Protein AF-A0A0B8PAP6-F1 (afdb_monomer)

pLDDT: mean 74.02, std 11.27, range [38.72, 85.75]

Secondary structure (DSSP, 8-state):
--GGGT--SHHHHHHH-HHHHHHHHHHHH-TT--HHHHHHHHHHHTTS-TTSS-HHHHHHHHHHHHHHHHTT-

InterPro domains:
  IPR007077 TfoX, C-terminal [PF04994] (1-64)
  IPR047525 DNA transformation protein TfoX-like [PTHR36121] (1-67)

Radius of gyration: 11.68 Å; Cα contacts (8 Å, |Δi|>4): 55; chains: 1; bounding box: 28×23×26 Å

Structure (mmCIF, N/CA/C/O backbone):
data_AF-A0A0B8PAP6-F1
#
_entry.id   AF-A0A0B8PAP6-F1
#
loop_
_atom_site.group_PDB
_atom_site.id
_atom_site.type_symbol
_atom_site.label_atom_id
_atom_site.label_alt_id
_atom_site.label_comp_id
_atom_site.label_asym_id
_atom_site.label_entity_id
_atom_site.label_seq_id
_atom_site.pdbx_PDB_ins_code
_atom_site.Cartn_x
_atom_site.Cartn_y
_atom_site.Cartn_z
_atom_site.occupancy
_atom_site.B_iso_or_equiv
_atom_site.auth_seq_id
_atom_site.auth_comp_id
_atom_site.auth_asym_id
_atom_site.auth_atom_id
_atom_site.pdbx_PDB_model_num
ATOM 1 N N . MET A 1 1 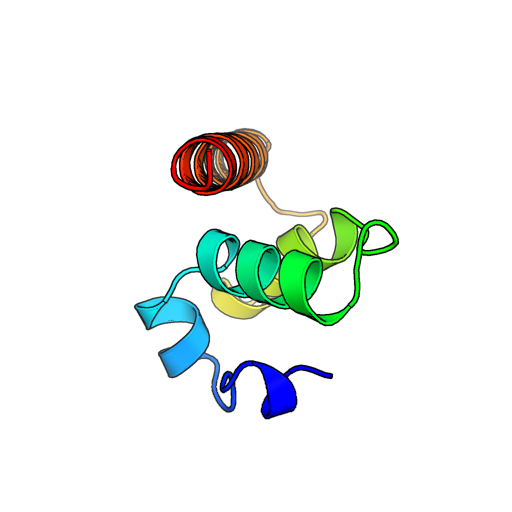? -6.829 -13.214 -0.153 1.00 50.28 1 MET A N 1
ATOM 2 C CA . MET A 1 1 ? -6.741 -11.926 0.578 1.00 50.28 1 MET A CA 1
ATOM 3 C C . MET A 1 1 ? -7.207 -10.738 -0.267 1.00 50.28 1 MET A C 1
ATOM 5 O O . MET A 1 1 ? -8.090 -10.035 0.196 1.00 50.28 1 MET A O 1
ATOM 9 N N . LEU A 1 2 ? -6.731 -10.547 -1.507 1.00 50.06 2 LEU A N 1
ATOM 10 C CA . LEU A 1 2 ? -7.180 -9.456 -2.403 1.00 50.06 2 LEU A CA 1
ATOM 11 C C . LEU A 1 2 ? -8.612 -9.610 -2.964 1.00 50.06 2 LEU A C 1
ATOM 13 O O . LEU A 1 2 ? -9.351 -8.633 -3.038 1.00 50.06 2 LEU A O 1
ATOM 17 N N . VAL A 1 3 ? -9.045 -10.844 -3.248 1.00 47.84 3 VAL A N 1
ATOM 18 C CA . VAL A 1 3 ? -10.384 -11.147 -3.802 1.00 47.84 3 VAL A CA 1
ATOM 19 C C . VAL A 1 3 ? -11.533 -10.686 -2.890 1.00 47.84 3 VAL A C 1
ATOM 21 O O . VAL A 1 3 ? -12.568 -10.252 -3.377 1.00 47.84 3 VAL A O 1
ATOM 24 N N . ARG A 1 4 ? -11.345 -10.682 -1.559 1.00 50.50 4 ARG A N 1
ATOM 25 C CA . ARG A 1 4 ? -12.362 -10.184 -0.605 1.00 50.50 4 ARG A CA 1
ATOM 26 C C . ARG A 1 4 ? -12.561 -8.668 -0.653 1.00 50.50 4 ARG A C 1
ATOM 28 O O . ARG A 1 4 ? -13.559 -8.184 -0.138 1.00 50.50 4 ARG A O 1
ATOM 35 N N . VAL A 1 5 ? -11.622 -7.931 -1.242 1.00 55.03 5 VAL A N 1
ATOM 36 C CA . VAL A 1 5 ? -11.683 -6.468 -1.382 1.00 55.03 5 VAL A CA 1
ATOM 37 C C . VAL A 1 5 ? -12.077 -6.060 -2.808 1.00 55.03 5 VAL A C 1
ATOM 39 O O . VAL A 1 5 ? -12.201 -4.874 -3.100 1.00 55.03 5 VAL A O 1
ATOM 42 N N . GLY A 1 6 ? -12.343 -7.039 -3.681 1.00 57.31 6 GLY A N 1
ATOM 43 C CA . GLY A 1 6 ? -12.750 -6.806 -5.067 1.00 57.31 6 GLY A CA 1
ATOM 44 C C . GLY A 1 6 ? -11.600 -6.394 -5.985 1.00 57.31 6 GLY A C 1
ATOM 45 O O . GLY A 1 6 ? -11.846 -5.876 -7.066 1.00 57.31 6 GLY A O 1
ATOM 46 N N . VAL A 1 7 ? -10.348 -6.600 -5.566 1.00 62.44 7 VAL A N 1
ATOM 47 C CA . VAL A 1 7 ? -9.180 -6.337 -6.411 1.00 62.44 7 VAL A CA 1
ATOM 48 C C . VAL A 1 7 ? -8.758 -7.647 -7.052 1.00 62.44 7 VAL A C 1
ATOM 50 O O . VAL A 1 7 ? -8.056 -8.451 -6.436 1.00 62.44 7 VAL A O 1
ATOM 53 N N . CYS A 1 8 ? -9.251 -7.871 -8.266 1.00 59.62 8 CYS A N 1
ATOM 54 C CA . CYS A 1 8 ? -8.899 -9.032 -9.078 1.00 59.62 8 CYS A CA 1
ATOM 55 C C . CYS A 1 8 ? -7.704 -8.737 -9.991 1.00 59.62 8 CYS A C 1
ATOM 57 O O . CYS A 1 8 ? -6.873 -9.619 -10.188 1.00 59.62 8 CYS A O 1
ATOM 59 N N . ASP A 1 9 ? -7.558 -7.484 -10.438 1.00 68.12 9 ASP A N 1
ATOM 60 C CA . ASP A 1 9 ? -6.584 -7.113 -11.460 1.00 68.12 9 ASP A CA 1
ATOM 61 C C . ASP A 1 9 ? -5.794 -5.850 -11.114 1.00 68.12 9 ASP A C 1
ATOM 63 O O . ASP A 1 9 ? -6.237 -4.971 -10.366 1.00 68.12 9 ASP A O 1
ATOM 67 N N . ILE A 1 10 ? -4.607 -5.754 -11.717 1.00 68.44 10 ILE A N 1
ATOM 68 C CA . ILE A 1 10 ? -3.721 -4.582 -11.657 1.00 68.44 10 ILE A CA 1
ATOM 69 C C . ILE A 1 10 ? -4.469 -3.339 -12.153 1.00 68.44 10 ILE A C 1
ATOM 71 O O . ILE A 1 10 ? -4.299 -2.256 -11.602 1.00 68.44 10 ILE A O 1
ATOM 75 N N . GLU A 1 11 ? -5.350 -3.501 -13.140 1.00 71.56 11 GLU A N 1
ATOM 76 C CA . GLU A 1 11 ? -6.183 -2.423 -13.669 1.00 71.56 11 GLU A CA 1
ATOM 77 C C . GLU A 1 11 ? -7.190 -1.910 -12.629 1.00 71.56 11 GLU A C 1
ATOM 79 O O . GLU A 1 11 ? -7.307 -0.703 -12.422 1.00 71.56 11 GLU A O 1
ATOM 84 N N . THR A 1 12 ? -7.841 -2.809 -11.885 1.00 72.56 12 THR A N 1
ATOM 85 C CA . THR A 1 12 ? -8.750 -2.451 -10.783 1.00 72.56 12 THR A CA 1
ATOM 86 C C . THR A 1 12 ? -7.998 -1.782 -9.632 1.00 72.56 12 THR A C 1
ATOM 88 O O . THR A 1 12 ? -8.481 -0.810 -9.051 1.00 72.56 12 THR A O 1
ATOM 91 N N . LEU A 1 13 ? -6.791 -2.267 -9.323 1.00 74.19 13 LEU A N 1
ATOM 92 C CA . LEU A 1 13 ? -5.896 -1.663 -8.334 1.00 74.19 13 LEU A CA 1
ATOM 93 C C . LEU A 1 13 ? -5.450 -0.258 -8.764 1.00 74.19 13 LEU A C 1
ATOM 95 O O . LEU A 1 13 ? -5.372 0.633 -7.920 1.00 74.19 13 LEU A O 1
ATOM 99 N N . ASN A 1 14 ? -5.184 -0.051 -10.055 1.00 76.38 14 ASN A N 1
ATOM 100 C CA . ASN A 1 14 ? -4.792 1.244 -10.607 1.00 76.38 14 ASN A CA 1
ATOM 101 C C . ASN A 1 14 ? -5.969 2.230 -10.596 1.00 76.38 14 ASN A C 1
ATOM 103 O O . ASN A 1 14 ? -5.802 3.391 -10.239 1.00 76.38 14 ASN A O 1
ATOM 107 N N . ASN A 1 15 ? -7.174 1.752 -10.921 1.00 76.75 15 ASN A N 1
ATOM 108 C CA . ASN A 1 15 ? -8.389 2.565 -10.950 1.00 76.75 15 ASN A CA 1
ATOM 109 C C . ASN A 1 15 ? -8.830 3.012 -9.541 1.00 76.75 15 ASN A C 1
ATOM 111 O O . ASN A 1 15 ? -9.178 4.171 -9.337 1.00 76.75 15 ASN A O 1
ATOM 115 N N . LEU A 1 16 ? -8.760 2.114 -8.550 1.00 75.00 16 LEU A N 1
ATOM 116 C CA . LEU A 1 16 ? -9.089 2.415 -7.147 1.00 75.00 16 LEU A CA 1
ATOM 117 C C . LEU A 1 16 ? -7.951 3.126 -6.397 1.00 75.00 16 LEU A C 1
ATOM 119 O O . LEU A 1 16 ? -8.197 3.837 -5.422 1.00 75.00 16 LEU A O 1
ATOM 123 N N . GLY A 1 17 ? -6.706 2.899 -6.815 1.00 77.00 17 GLY A N 1
ATOM 124 C CA . GLY A 1 17 ? -5.496 3.364 -6.149 1.00 77.00 17 GLY A CA 1
ATOM 125 C C . GLY A 1 17 ? -5.060 2.471 -4.980 1.00 77.00 17 GLY A C 1
ATOM 126 O O . GLY A 1 17 ? -5.864 2.009 -4.161 1.00 77.00 17 GLY A O 1
ATOM 127 N N . ALA A 1 18 ? -3.742 2.278 -4.848 1.00 79.00 18 ALA A N 1
ATOM 128 C CA . ALA A 1 18 ? -3.144 1.427 -3.815 1.00 79.00 18 ALA A CA 1
ATOM 129 C C . ALA A 1 18 ? -3.536 1.847 -2.382 1.00 79.00 18 ALA A C 1
ATOM 131 O O . ALA A 1 18 ? -3.771 0.990 -1.529 1.00 79.00 18 ALA A O 1
ATOM 132 N N . ALA A 1 19 ? -3.674 3.153 -2.123 1.00 79.50 19 ALA A N 1
ATOM 133 C CA . ALA A 1 19 ? -4.100 3.685 -0.827 1.00 79.50 19 ALA A CA 1
ATOM 134 C C . ALA A 1 19 ? -5.537 3.279 -0.455 1.00 79.50 19 ALA A C 1
ATOM 136 O O . ALA A 1 19 ? -5.792 2.880 0.682 1.00 79.50 19 ALA A O 1
ATOM 137 N N . CYS A 1 20 ? -6.471 3.337 -1.407 1.00 77.31 20 CYS A N 1
ATOM 138 C CA . CYS A 1 20 ? -7.883 3.044 -1.156 1.00 77.31 20 CYS A CA 1
ATOM 139 C C . CYS A 1 20 ? -8.101 1.544 -0.903 1.00 77.31 20 CYS A C 1
ATOM 141 O O . CYS A 1 20 ? -8.779 1.145 0.049 1.00 77.31 20 CYS A O 1
ATOM 143 N N . VAL A 1 21 ? -7.427 0.700 -1.692 1.00 79.81 21 VAL A N 1
ATOM 144 C CA . VAL A 1 21 ? -7.413 -0.760 -1.510 1.00 79.81 21 VAL A CA 1
ATOM 145 C C . VAL A 1 21 ? -6.813 -1.148 -0.162 1.00 79.81 21 VAL A C 1
ATOM 147 O O . VAL A 1 21 ? -7.370 -1.991 0.543 1.00 79.81 21 VAL A O 1
ATOM 150 N N . TYR A 1 22 ? -5.711 -0.508 0.230 1.00 80.81 22 TYR A N 1
ATOM 151 C CA . TYR A 1 22 ? -5.081 -0.745 1.524 1.00 80.81 22 TYR A CA 1
ATOM 152 C C . TYR A 1 22 ? -5.993 -0.367 2.694 1.00 80.81 22 TYR A C 1
ATOM 154 O O . TYR A 1 22 ? -6.098 -1.126 3.655 1.00 80.81 22 TYR A O 1
ATOM 162 N N . VAL A 1 23 ? -6.690 0.770 2.613 1.00 78.62 23 VAL A N 1
ATOM 163 C CA . VAL A 1 23 ? -7.650 1.196 3.644 1.00 78.62 23 VAL A CA 1
ATOM 164 C C . VAL A 1 23 ? -8.795 0.197 3.771 1.00 78.62 23 VAL A C 1
ATOM 166 O O . VAL A 1 23 ? -9.104 -0.222 4.886 1.00 78.62 23 VAL A O 1
ATOM 169 N N . ARG A 1 24 ? -9.369 -0.263 2.652 1.00 77.06 24 ARG A N 1
ATOM 170 C CA . ARG A 1 24 ? -10.395 -1.318 2.674 1.00 77.06 24 ARG A CA 1
ATOM 171 C C . ARG A 1 24 ? -9.868 -2.624 3.266 1.00 77.06 24 ARG A C 1
ATOM 173 O O . ARG A 1 24 ? -10.547 -3.236 4.083 1.00 77.06 24 ARG A O 1
ATOM 180 N N . LEU A 1 25 ? -8.652 -3.039 2.907 1.00 77.81 25 LEU A N 1
ATOM 181 C CA . LEU A 1 25 ? -8.008 -4.216 3.499 1.00 77.81 25 LEU A CA 1
ATOM 182 C C . LEU A 1 25 ? -7.833 -4.056 5.010 1.00 77.81 25 LEU A C 1
ATOM 184 O O . LEU A 1 25 ? -8.162 -4.977 5.749 1.00 77.81 25 LEU A O 1
ATOM 188 N N . LYS A 1 26 ? -7.376 -2.889 5.469 1.00 77.69 26 LYS A N 1
ATOM 189 C CA . LYS A 1 26 ? -7.201 -2.575 6.892 1.00 77.69 26 LYS A CA 1
ATOM 190 C C . LYS A 1 26 ? -8.534 -2.565 7.652 1.00 77.69 26 LYS A C 1
ATOM 192 O O . LYS A 1 26 ? -8.580 -3.005 8.791 1.00 77.69 26 LYS A O 1
ATOM 197 N N . GLN A 1 27 ? -9.623 -2.125 7.022 1.00 74.88 27 GLN A N 1
ATOM 198 C CA . GLN A 1 27 ? -10.975 -2.204 7.593 1.00 74.88 27 GLN A CA 1
ATOM 199 C C . GLN A 1 27 ? -11.479 -3.655 7.701 1.00 74.88 27 GLN A C 1
ATOM 201 O O . GLN A 1 27 ? -12.075 -4.025 8.705 1.00 74.88 27 GLN A O 1
ATOM 206 N N . VAL A 1 28 ? -11.208 -4.496 6.697 1.00 74.81 28 VAL A N 1
ATOM 207 C CA . VAL A 1 28 ? -11.687 -5.893 6.651 1.00 74.81 28 VAL A CA 1
ATOM 208 C C . VAL A 1 28 ? -10.854 -6.844 7.517 1.00 74.81 28 VAL A C 1
ATOM 210 O O . VAL A 1 28 ? -11.407 -7.763 8.119 1.00 74.81 28 VAL A O 1
ATOM 213 N N . TYR A 1 29 ? -9.532 -6.672 7.538 1.00 71.50 29 TYR A N 1
ATOM 214 C CA . TYR A 1 29 ? -8.589 -7.541 8.254 1.00 71.50 29 TYR A CA 1
ATOM 215 C C . TYR A 1 29 ? -8.158 -6.982 9.619 1.00 71.50 29 TYR A C 1
ATO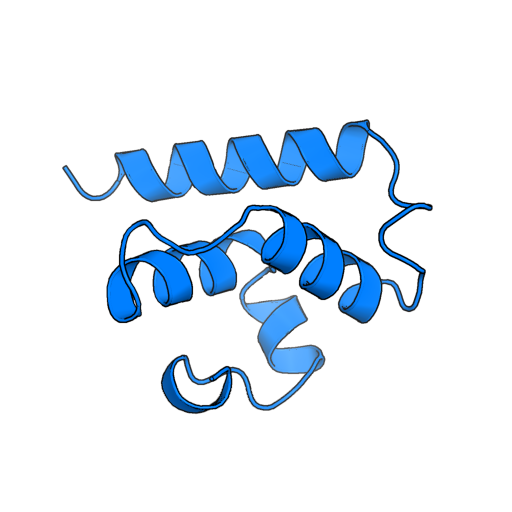M 217 O O . TYR A 1 29 ? -7.595 -7.726 10.416 1.00 71.50 29 TYR A O 1
ATOM 225 N N . GLY A 1 30 ? -8.437 -5.710 9.912 1.00 66.88 30 GLY A N 1
ATOM 226 C CA . GLY A 1 30 ? -8.073 -5.063 11.172 1.00 66.88 30 GLY A CA 1
ATOM 227 C C . GLY A 1 30 ? -6.668 -4.443 11.186 1.00 66.88 30 GLY A C 1
ATOM 228 O O . GLY A 1 30 ? -6.002 -4.287 10.160 1.00 66.88 30 GLY A O 1
ATOM 229 N N . GLN A 1 31 ? -6.226 -4.043 12.383 1.00 63.72 31 GLN A N 1
ATOM 230 C CA . GLN A 1 31 ? -5.022 -3.229 12.619 1.00 63.72 31 GLN A CA 1
ATOM 231 C C . GLN A 1 31 ? -3.680 -3.917 12.310 1.00 63.72 31 GLN A C 1
ATOM 233 O O . GLN A 1 31 ? -2.676 -3.222 12.200 1.00 63.72 31 GLN A O 1
ATOM 238 N N . ASP A 1 32 ? -3.659 -5.234 12.098 1.00 68.12 32 ASP A N 1
ATOM 239 C CA . ASP A 1 32 ? -2.434 -6.007 11.827 1.00 68.12 32 ASP A CA 1
ATOM 240 C C . ASP A 1 32 ? -1.895 -5.846 10.391 1.00 68.12 32 ASP A C 1
ATOM 242 O O . ASP A 1 32 ? -0.875 -6.420 9.998 1.00 68.12 32 ASP A O 1
ATOM 246 N N . LEU A 1 33 ? -2.574 -5.051 9.560 1.00 72.94 33 LEU A N 1
ATOM 247 C CA . LEU A 1 33 ? -2.139 -4.819 8.191 1.00 72.94 33 LEU A CA 1
ATOM 248 C C . LEU A 1 33 ? -0.907 -3.899 8.165 1.00 72.94 33 LEU A C 1
ATOM 250 O O . LEU A 1 33 ? -0.979 -2.706 8.465 1.00 72.94 33 LEU A O 1
ATOM 254 N N . SER A 1 34 ? 0.232 -4.470 7.777 1.00 79.12 34 SER A N 1
ATOM 255 C CA . SER A 1 34 ? 1.512 -3.764 7.676 1.00 79.12 34 SER A CA 1
ATOM 256 C C . SER A 1 34 ? 1.587 -2.853 6.448 1.00 79.12 34 SER A C 1
ATOM 258 O O . SER A 1 34 ? 1.271 -3.281 5.335 1.00 79.12 34 SER A O 1
ATOM 260 N N . LEU A 1 35 ? 2.168 -1.656 6.610 1.00 78.50 35 LEU A N 1
ATOM 261 C CA . LEU A 1 35 ? 2.445 -0.696 5.520 1.00 78.50 35 LEU A CA 1
ATOM 262 C C . LEU A 1 35 ? 3.293 -1.293 4.388 1.00 78.50 35 LEU A C 1
ATOM 264 O O . LEU A 1 35 ? 3.246 -0.829 3.252 1.00 78.50 35 LEU A O 1
ATOM 268 N N . ASN A 1 36 ? 4.019 -2.375 4.667 1.00 81.56 36 ASN A N 1
ATOM 269 C CA . ASN A 1 36 ? 4.766 -3.112 3.659 1.00 81.56 36 ASN A CA 1
ATOM 270 C C . ASN A 1 36 ? 3.870 -3.653 2.526 1.00 81.56 36 ASN A C 1
ATOM 272 O O . ASN A 1 36 ? 4.313 -3.754 1.384 1.00 81.56 36 ASN A O 1
ATOM 276 N N . LEU A 1 37 ? 2.597 -3.958 2.811 1.00 81.31 37 LEU A N 1
ATOM 277 C CA . LEU A 1 37 ? 1.637 -4.371 1.787 1.00 81.31 37 LEU A CA 1
ATOM 278 C C . LEU A 1 37 ? 1.328 -3.225 0.816 1.00 81.31 37 LEU A C 1
ATOM 280 O O . LEU A 1 37 ? 1.293 -3.447 -0.389 1.00 81.31 37 LEU A O 1
ATOM 284 N N . LEU A 1 38 ? 1.167 -2.000 1.325 1.00 83.31 38 LEU A N 1
ATOM 285 C CA . LEU A 1 38 ? 0.931 -0.812 0.503 1.00 83.31 38 LEU A CA 1
ATOM 286 C C . LEU A 1 38 ? 2.058 -0.606 -0.509 1.00 83.31 38 LEU A C 1
ATOM 288 O O . LEU A 1 38 ? 1.804 -0.396 -1.692 1.00 83.31 38 LEU A O 1
ATOM 292 N N . TRP A 1 39 ? 3.308 -0.709 -0.053 1.00 85.75 39 TRP A N 1
ATOM 293 C CA . TRP A 1 39 ? 4.460 -0.545 -0.938 1.00 85.75 39 TRP A CA 1
ATOM 294 C C . TRP A 1 39 ? 4.576 -1.685 -1.945 1.00 85.75 39 TRP A C 1
ATOM 296 O O . TRP A 1 39 ? 4.962 -1.439 -3.084 1.00 85.75 39 TRP A O 1
ATOM 306 N N . LYS A 1 40 ? 4.217 -2.917 -1.562 1.00 82.50 40 LYS A N 1
ATOM 307 C CA . LYS A 1 40 ? 4.145 -4.047 -2.498 1.00 82.50 40 LYS A CA 1
ATOM 308 C C . LYS A 1 40 ? 3.083 -3.833 -3.578 1.00 82.50 40 LYS A C 1
ATOM 310 O O . LYS A 1 40 ? 3.351 -4.157 -4.728 1.00 82.50 40 LYS A O 1
ATOM 315 N N . LEU A 1 41 ? 1.925 -3.267 -3.231 1.00 80.62 41 LEU A N 1
ATOM 316 C CA . LEU A 1 41 ? 0.863 -2.945 -4.191 1.00 80.62 41 LEU A CA 1
ATOM 317 C C . LEU A 1 41 ? 1.305 -1.863 -5.178 1.00 80.62 41 LEU A C 1
ATOM 319 O O . LEU A 1 41 ? 1.174 -2.046 -6.382 1.00 80.62 41 LEU A O 1
ATOM 323 N N . GLU A 1 42 ? 1.886 -0.769 -4.685 1.00 83.81 42 GLU A N 1
ATOM 324 C CA . GLU A 1 42 ? 2.382 0.300 -5.559 1.00 83.81 42 GLU A CA 1
ATOM 325 C C . GLU A 1 42 ? 3.584 -0.153 -6.406 1.00 83.81 42 GLU A C 1
ATOM 327 O O . GLU A 1 42 ? 3.703 0.204 -7.576 1.00 83.81 42 GLU A O 1
ATOM 332 N N . GLY A 1 43 ? 4.462 -0.987 -5.843 1.00 84.81 43 GLY A N 1
ATOM 333 C CA . GLY A 1 43 ? 5.538 -1.630 -6.594 1.00 84.81 43 GLY A CA 1
ATOM 334 C C . GLY A 1 43 ? 4.996 -2.503 -7.725 1.00 84.81 43 GLY A C 1
ATOM 335 O O . GLY A 1 43 ? 5.445 -2.378 -8.862 1.00 84.81 43 GLY A O 1
ATOM 336 N N . ALA A 1 44 ? 3.973 -3.315 -7.445 1.00 83.06 44 ALA A N 1
ATOM 337 C CA . ALA A 1 44 ? 3.309 -4.137 -8.454 1.00 83.06 44 ALA A CA 1
ATOM 338 C C . ALA A 1 44 ? 2.645 -3.293 -9.558 1.00 83.06 44 ALA A C 1
ATOM 340 O O . ALA A 1 44 ? 2.806 -3.620 -10.731 1.00 83.06 44 ALA A O 1
ATOM 341 N N . LEU A 1 45 ? 1.977 -2.182 -9.213 1.00 79.56 45 LEU A N 1
ATOM 342 C CA . LEU A 1 45 ? 1.394 -1.244 -10.189 1.00 79.56 45 LEU A CA 1
ATOM 343 C C . LEU A 1 45 ? 2.442 -0.658 -11.135 1.00 79.56 45 LEU A C 1
ATOM 345 O O . LEU A 1 45 ? 2.235 -0.571 -12.342 1.00 79.56 45 LEU A O 1
ATOM 349 N N . ARG A 1 46 ? 3.584 -0.261 -10.577 1.00 80.94 46 ARG A N 1
ATOM 350 C CA . ARG A 1 46 ? 4.6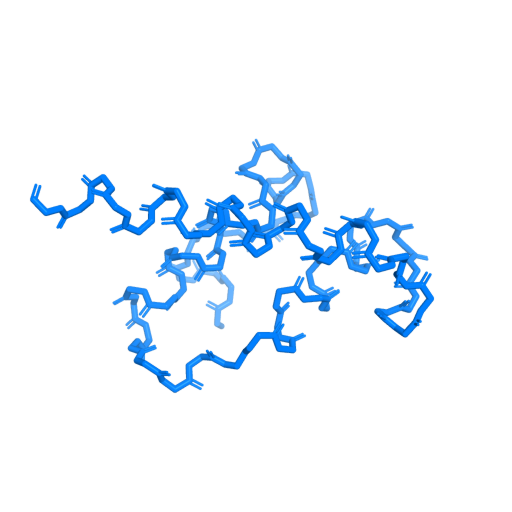86 0.360 -11.317 1.00 80.94 46 ARG A CA 1
ATOM 351 C C . ARG A 1 46 ? 5.623 -0.659 -11.966 1.00 80.94 46 ARG A C 1
ATOM 353 O O . ARG A 1 46 ? 6.588 -0.250 -12.600 1.00 80.94 46 ARG A O 1
ATOM 360 N N . GLN A 1 47 ? 5.357 -1.956 -11.792 1.00 81.06 47 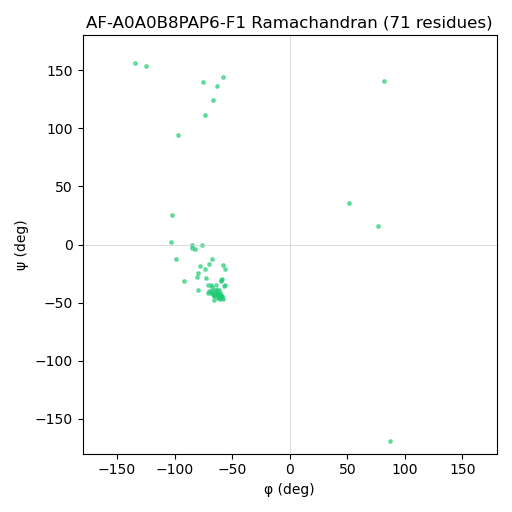GLN A N 1
ATOM 361 C CA . GLN A 1 47 ? 6.232 -3.061 -12.194 1.00 81.06 47 GLN A CA 1
ATOM 362 C C . GLN A 1 47 ? 7.679 -2.902 -11.682 1.00 81.06 47 GLN A C 1
ATOM 364 O O . GLN A 1 47 ? 8.640 -3.275 -12.351 1.00 81.06 47 GLN A O 1
ATOM 369 N N . ILE A 1 48 ? 7.846 -2.349 -10.476 1.00 84.44 48 ILE A N 1
ATOM 370 C CA . ILE A 1 48 ? 9.144 -2.167 -9.811 1.00 84.44 48 ILE A CA 1
ATOM 371 C C . ILE A 1 48 ? 9.145 -2.815 -8.428 1.00 84.44 48 ILE A C 1
ATOM 373 O O . ILE A 1 48 ? 8.122 -2.923 -7.751 1.00 84.44 48 ILE A O 1
ATOM 377 N N . HIS A 1 49 ? 10.326 -3.198 -7.950 1.00 78.19 49 HIS A N 1
ATOM 378 C CA . HIS A 1 49 ? 10.467 -3.626 -6.563 1.00 78.19 49 HIS A CA 1
ATOM 379 C C . HIS A 1 49 ? 10.145 -2.473 -5.602 1.00 78.19 49 HIS A C 1
ATOM 381 O O . HIS A 1 49 ? 10.634 -1.359 -5.766 1.00 78.19 49 HIS A O 1
ATOM 387 N N . TYR A 1 50 ? 9.385 -2.754 -4.540 1.00 75.56 50 TYR A N 1
ATOM 388 C CA . TYR A 1 50 ? 8.985 -1.771 -3.520 1.00 75.56 50 TYR A CA 1
ATOM 389 C C . TYR A 1 50 ? 10.162 -1.061 -2.810 1.00 75.56 50 TYR A C 1
ATOM 391 O O . TYR A 1 50 ? 9.985 -0.018 -2.175 1.00 75.56 50 TYR A O 1
ATOM 399 N N . THR A 1 51 ? 11.372 -1.619 -2.899 1.00 80.94 51 THR A N 1
ATOM 400 C CA . THR A 1 51 ? 12.622 -1.013 -2.412 1.00 80.94 51 THR A CA 1
A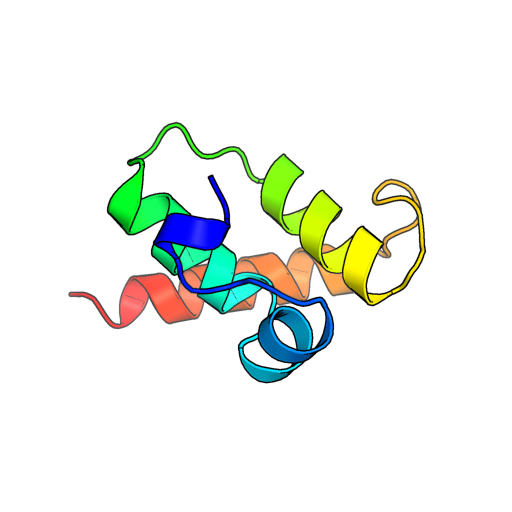TOM 401 C C . THR A 1 51 ? 13.084 0.149 -3.294 1.00 80.94 51 THR A C 1
ATOM 403 O O . THR A 1 51 ? 13.694 1.083 -2.791 1.00 80.94 51 THR A O 1
ATOM 406 N N . LEU A 1 52 ? 12.749 0.119 -4.587 1.00 83.38 52 LEU A N 1
ATOM 407 C CA . LEU A 1 52 ? 13.063 1.160 -5.571 1.00 83.38 52 LEU A CA 1
ATOM 408 C C . LEU A 1 52 ? 12.025 2.294 -5.576 1.00 83.38 52 LEU A C 1
ATOM 410 O O . LEU A 1 52 ? 12.168 3.254 -6.327 1.00 83.38 52 LEU A O 1
ATOM 414 N N . LEU A 1 53 ? 10.963 2.187 -4.767 1.00 80.44 53 LEU A N 1
ATOM 415 C CA . LEU A 1 53 ? 9.976 3.252 -4.645 1.00 80.44 53 LEU A CA 1
ATOM 416 C C . LEU A 1 53 ? 10.600 4.486 -3.997 1.00 80.44 53 LEU A C 1
ATOM 418 O O . LEU A 1 53 ? 11.063 4.436 -2.853 1.00 80.44 53 LEU A O 1
ATOM 422 N N . ASP A 1 54 ? 10.494 5.601 -4.708 1.00 83.81 54 ASP A N 1
ATOM 423 C CA . ASP A 1 54 ? 10.935 6.898 -4.227 1.00 83.81 54 ASP A CA 1
ATOM 424 C C . ASP A 1 54 ? 10.221 7.279 -2.922 1.00 83.81 54 ASP A C 1
ATOM 426 O O . ASP A 1 54 ? 9.026 7.007 -2.722 1.00 83.81 54 ASP A O 1
ATOM 430 N N . HIS A 1 55 ? 10.944 7.945 -2.024 1.00 81.38 55 HIS A N 1
ATOM 431 C CA . HIS A 1 55 ? 10.409 8.358 -0.728 1.00 81.38 55 HIS A CA 1
ATOM 432 C C . HIS A 1 55 ? 9.207 9.288 -0.899 1.00 81.38 55 HIS A C 1
ATOM 434 O O . HIS A 1 55 ? 8.280 9.246 -0.090 1.00 81.38 55 HIS A O 1
ATOM 440 N N . ARG A 1 56 ? 9.176 10.074 -1.986 1.00 83.69 56 ARG A N 1
ATOM 441 C CA . ARG A 1 56 ? 8.037 10.938 -2.312 1.00 83.69 56 ARG A CA 1
ATOM 442 C C . ARG A 1 56 ? 6.763 10.148 -2.578 1.00 83.69 56 ARG A C 1
ATOM 444 O O . ARG A 1 56 ? 5.716 10.511 -2.051 1.00 83.69 56 ARG A O 1
ATOM 451 N N . VAL A 1 57 ? 6.856 9.045 -3.320 1.00 82.81 57 VAL A N 1
ATOM 452 C CA . VAL A 1 57 ? 5.706 8.175 -3.616 1.00 82.81 57 VAL A CA 1
ATOM 453 C C . VAL A 1 57 ? 5.205 7.513 -2.334 1.00 82.81 57 VAL A C 1
ATOM 455 O O . VAL A 1 57 ? 4.006 7.528 -2.062 1.00 82.81 57 VAL A O 1
ATOM 458 N N . LYS A 1 58 ? 6.120 7.009 -1.494 1.00 84.12 58 LYS A N 1
ATOM 459 C CA . LYS A 1 58 ? 5.768 6.431 -0.186 1.00 84.12 58 LYS A CA 1
ATOM 460 C C . LYS A 1 58 ? 5.055 7.439 0.712 1.00 84.12 58 LYS A C 1
ATOM 462 O O . LYS A 1 58 ? 4.036 7.095 1.304 1.00 84.12 58 LYS A O 1
ATOM 467 N N . ASN A 1 59 ? 5.557 8.671 0.789 1.00 84.88 59 ASN A N 1
ATOM 468 C CA . ASN A 1 59 ? 4.924 9.716 1.590 1.00 84.88 59 ASN A CA 1
ATOM 469 C C . ASN A 1 59 ? 3.548 10.089 1.033 1.00 84.88 59 ASN A C 1
ATOM 471 O O . ASN A 1 59 ? 2.590 10.171 1.792 1.00 84.88 59 ASN A O 1
ATOM 475 N N . GLN A 1 60 ? 3.420 10.228 -0.290 1.00 84.69 60 GLN A N 1
ATOM 476 C CA . GLN A 1 60 ? 2.140 10.551 -0.917 1.00 84.69 60 GLN A CA 1
ATOM 477 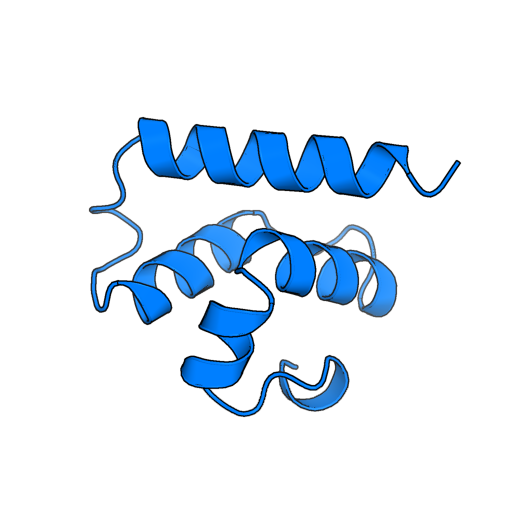C C . GLN A 1 60 ? 1.085 9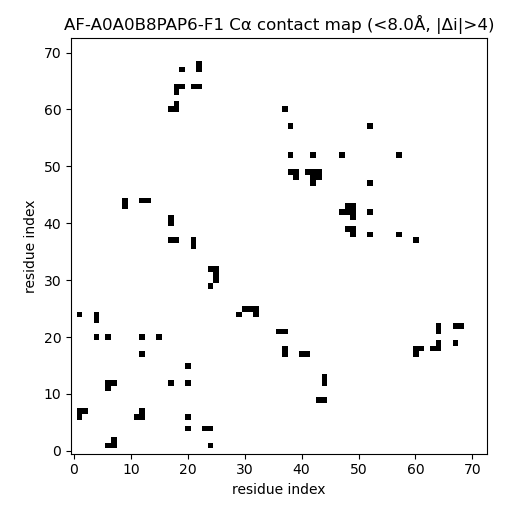.468 -0.640 1.00 84.69 60 GLN A C 1
ATOM 479 O O . GLN A 1 60 ? -0.058 9.785 -0.316 1.00 84.69 60 GLN A O 1
ATOM 484 N N . LEU A 1 61 ? 1.480 8.195 -0.708 1.00 83.62 61 LEU A N 1
ATOM 485 C CA . LEU A 1 61 ? 0.642 7.045 -0.368 1.00 83.62 61 LEU A CA 1
ATOM 486 C C . LEU A 1 61 ? 0.189 7.051 1.094 1.00 83.62 61 LEU A C 1
ATOM 488 O O . LEU A 1 61 ? -0.983 6.81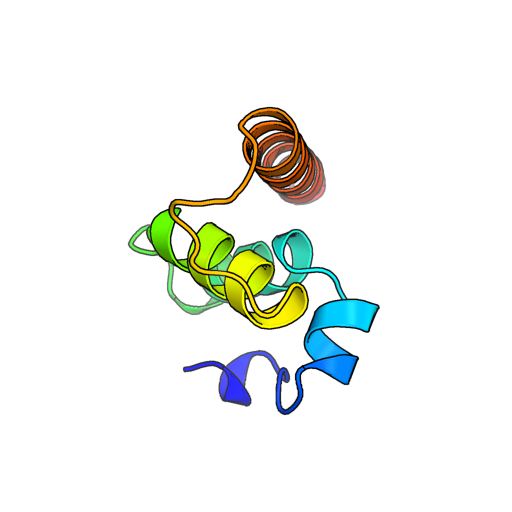2 1.380 1.00 83.62 61 LEU A O 1
ATOM 492 N N . VAL A 1 62 ? 1.101 7.339 2.024 1.00 83.56 62 VAL A N 1
ATOM 493 C CA . VAL A 1 62 ? 0.777 7.424 3.455 1.00 83.56 62 VAL A CA 1
ATOM 494 C C . VAL A 1 62 ? -0.156 8.605 3.730 1.00 83.56 62 VAL A C 1
ATOM 496 O O . VAL A 1 62 ? -1.139 8.441 4.451 1.00 83.56 62 VAL A O 1
ATOM 499 N N . SER A 1 63 ? 0.086 9.766 3.115 1.00 84.31 63 SER A N 1
ATOM 500 C 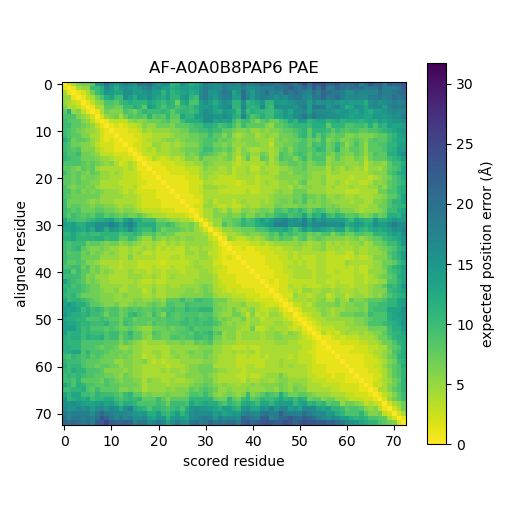CA . SER A 1 63 ? -0.807 10.927 3.213 1.00 84.31 63 SER A CA 1
ATOM 501 C C . SER A 1 63 ? -2.200 10.631 2.653 1.00 84.31 63 SER A C 1
ATOM 503 O O . SER A 1 63 ? -3.194 11.034 3.252 1.00 84.31 63 SER A O 1
ATOM 505 N N . GLN A 1 64 ? -2.289 9.891 1.543 1.00 83.00 64 GLN A N 1
ATOM 506 C CA . GLN A 1 64 ? -3.559 9.442 0.963 1.00 83.00 64 GLN A CA 1
ATOM 507 C C . GLN A 1 64 ? -4.324 8.526 1.925 1.00 83.00 64 GLN A C 1
ATOM 509 O O . GLN A 1 64 ? -5.506 8.754 2.160 1.00 83.00 64 GLN A O 1
ATOM 514 N N . ILE A 1 65 ? -3.654 7.545 2.541 1.00 82.44 65 ILE A N 1
ATOM 515 C CA . ILE A 1 65 ? -4.273 6.683 3.563 1.00 82.44 65 ILE A CA 1
ATOM 516 C C . ILE A 1 65 ? -4.750 7.508 4.751 1.00 82.44 65 ILE A C 1
ATOM 518 O O . ILE A 1 65 ? -5.870 7.309 5.209 1.00 82.44 65 ILE A O 1
ATOM 522 N N . ASN A 1 66 ? -3.912 8.411 5.263 1.00 79.81 66 ASN A N 1
ATOM 523 C CA . ASN A 1 66 ? -4.253 9.227 6.423 1.00 79.81 66 ASN A CA 1
ATOM 524 C C . ASN A 1 66 ? -5.497 10.085 6.144 1.00 79.81 66 ASN A C 1
ATOM 526 O O . ASN A 1 66 ? -6.433 10.073 6.935 1.00 79.81 66 ASN A O 1
ATOM 530 N N . ARG A 1 67 ? -5.566 10.705 4.959 1.00 75.06 67 ARG A N 1
ATOM 531 C CA . ARG A 1 67 ? -6.743 11.453 4.502 1.00 75.06 67 ARG A CA 1
ATOM 532 C C . ARG A 1 67 ? -7.990 10.573 4.396 1.00 75.06 67 ARG A C 1
ATOM 534 O O . ARG A 1 67 ? -9.047 10.981 4.854 1.00 75.06 67 ARG A O 1
ATOM 541 N N . ASN A 1 68 ? -7.866 9.363 3.851 1.00 69.75 68 ASN A N 1
ATOM 542 C CA . ASN A 1 68 ? -8.997 8.442 3.692 1.00 69.75 68 ASN A CA 1
ATOM 543 C C . ASN A 1 68 ? -9.463 7.806 5.016 1.00 69.75 68 ASN A C 1
ATOM 545 O O . ASN A 1 68 ? -10.578 7.308 5.096 1.00 69.75 68 ASN A O 1
ATOM 549 N N . GLN A 1 69 ? -8.612 7.769 6.047 1.00 63.38 69 GLN A N 1
ATOM 550 C CA . GLN A 1 69 ? -8.982 7.297 7.389 1.00 63.38 69 GLN A CA 1
ATOM 551 C C . GLN A 1 69 ? -9.735 8.373 8.189 1.00 63.38 69 GLN A C 1
ATOM 553 O O . GLN A 1 69 ? -10.484 8.023 9.094 1.00 63.38 69 GLN A O 1
ATOM 558 N N . LEU A 1 70 ? -9.541 9.656 7.861 1.00 55.12 70 LEU A N 1
ATOM 559 C CA . LEU A 1 70 ? -10.191 10.788 8.531 1.00 55.12 70 LEU A CA 1
ATOM 560 C C . LEU A 1 70 ? -11.648 11.003 8.089 1.00 55.12 70 LEU A C 1
ATOM 562 O O . LEU A 1 70 ? -12.395 11.643 8.813 1.00 55.12 70 LEU A O 1
ATOM 566 N N . ASP A 1 71 ? -12.057 10.448 6.945 1.00 51.00 71 ASP A N 1
ATOM 567 C CA . ASP A 1 71 ? -13.437 10.526 6.431 1.00 51.00 71 ASP A CA 1
ATOM 568 C C . ASP A 1 71 ? -14.380 9.479 7.068 1.00 51.00 71 ASP A C 1
ATOM 570 O O . ASP A 1 71 ? -15.570 9.445 6.789 1.00 51.00 71 ASP A O 1
ATOM 574 N N . SER A 1 72 ? -13.857 8.591 7.924 1.00 45.88 72 SER A N 1
ATOM 575 C CA . SER A 1 72 ? -14.633 7.552 8.628 1.00 45.88 72 SER A CA 1
ATOM 576 C C . SER A 1 72 ? -14.938 7.893 10.097 1.00 45.88 72 SER A C 1
ATOM 578 O O . SER A 1 72 ? -15.116 6.970 10.894 1.00 45.88 72 SER A O 1
ATOM 580 N N . TYR A 1 73 ? -14.971 9.180 10.460 1.00 38.72 73 TYR A N 1
ATOM 581 C CA . TYR A 1 73 ? -15.338 9.666 11.799 1.00 38.72 73 TYR A CA 1
ATOM 582 C C . TYR A 1 73 ? -16.645 10.454 11.791 1.00 38.72 73 TYR A C 1
ATOM 584 O O . TYR A 1 73 ? -16.808 11.307 10.892 1.00 38.72 73 TYR A O 1
#

Nearest PDB structures (foldseek):
  3mab-assembly1_B  TM=9.041E-01  e=5.813E-02  Listeria monocytogenes serotype 4b str. F2365

Mean predicted aligned error: 7.48 Å

Solvent-accessible surface area (backbone atoms only — not comparable to full-atom values): 4303 Å² total; per-residue (Å²): 122,51,67,85,74,69,41,84,43,69,66,52,37,62,74,63,30,46,38,53,53,44,51,52,46,32,69,75,73,33,89,83,63,56,71,68,55,44,40,47,45,47,13,60,72,68,74,41,62,49,86,76,56,52,68,67,59,55,49,51,42,51,52,48,34,53,55,64,59,61,74,75,113

Foldseek 3Di:
DQVVLVCPDLVVCVVCDLLNSQLSVCVVVHDPRDCVSSLVSVCVNVVHDSVPDDPVVSVVSVVSNVVVVVVVD

Sequence (73 aa):
MLVRVGVCDIETLNNLGAACVYVRLKQVYGQDLSLNLLWKLEGALRQIHYTLLDHRVKNQLVSQINRNQLDSY

Organism: NCBI:txid1481914